Protein AF-A0A376WVE0-F1 (afdb_monomer)

Mean predicted aligned error: 4.62 Å

Structure (mmCIF, N/CA/C/O backbone):
data_AF-A0A376WVE0-F1
#
_entry.id   AF-A0A376WVE0-F1
#
loop_
_atom_site.group_PDB
_atom_site.id
_atom_site.type_symbol
_atom_site.label_atom_id
_atom_site.label_alt_id
_atom_site.label_comp_id
_atom_site.label_asym_id
_atom_site.label_entity_id
_atom_site.label_seq_id
_atom_site.pdbx_PDB_ins_code
_atom_site.Cartn_x
_atom_site.Cartn_y
_atom_site.Cartn_z
_atom_site.occupancy
_atom_site.B_iso_or_equiv
_atom_site.auth_seq_id
_atom_site.auth_comp_id
_atom_site.auth_asym_id
_atom_site.auth_atom_id
_atom_site.pdbx_PDB_model_num
ATOM 1 N N . MET A 1 1 ? 12.499 -4.770 -4.270 1.00 56.16 1 MET A N 1
ATOM 2 C CA . MET A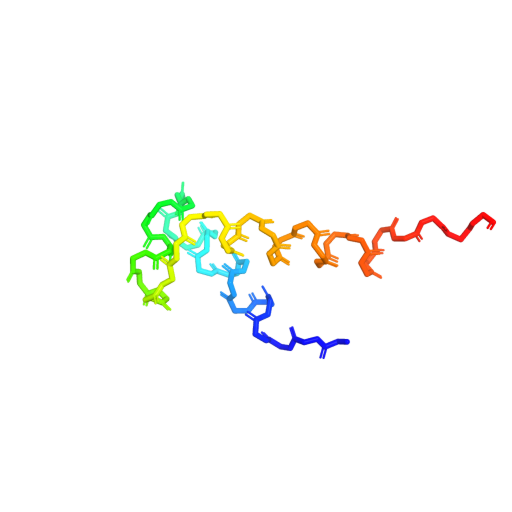 1 1 ? 11.398 -5.705 -3.924 1.00 56.16 1 MET A CA 1
ATOM 3 C C . MET A 1 1 ? 10.871 -5.465 -2.510 1.00 56.16 1 MET A C 1
ATOM 5 O O . MET A 1 1 ? 11.224 -6.167 -1.566 1.00 56.16 1 MET A O 1
ATOM 9 N N . ASP A 1 2 ? 9.994 -4.473 -2.362 1.00 72.00 2 ASP A N 1
ATOM 10 C CA . ASP A 1 2 ? 9.341 -4.148 -1.090 1.00 72.00 2 ASP A CA 1
ATOM 11 C C . ASP A 1 2 ? 8.012 -4.903 -0.935 1.00 72.00 2 ASP A C 1
ATOM 13 O O . ASP A 1 2 ? 6.993 -4.529 -1.521 1.00 72.00 2 ASP A O 1
ATOM 17 N N . LEU A 1 3 ? 7.985 -5.930 -0.079 1.00 81.88 3 LEU A N 1
ATOM 18 C CA . LEU A 1 3 ? 6.774 -6.695 0.274 1.00 81.88 3 LEU A CA 1
ATOM 19 C C . LEU A 1 3 ? 5.604 -5.789 0.716 1.00 81.88 3 LEU A C 1
ATOM 21 O O . LEU A 1 3 ? 4.431 -6.096 0.507 1.00 81.88 3 LEU A O 1
ATOM 25 N N . ARG A 1 4 ? 5.918 -4.624 1.287 1.00 84.69 4 ARG A N 1
ATOM 26 C CA . ARG A 1 4 ? 4.942 -3.634 1.755 1.00 84.69 4 ARG A CA 1
ATOM 27 C C . ARG A 1 4 ? 4.099 -3.042 0.611 1.00 84.69 4 ARG A C 1
ATOM 29 O O . ARG A 1 4 ? 2.910 -2.774 0.799 1.00 84.69 4 ARG A O 1
ATOM 36 N N . ARG A 1 5 ? 4.672 -2.897 -0.589 1.00 88.31 5 ARG A N 1
ATOM 37 C CA . ARG A 1 5 ? 3.950 -2.425 -1.786 1.00 88.31 5 ARG A CA 1
ATOM 38 C C . ARG A 1 5 ? 2.973 -3.487 -2.300 1.00 88.31 5 ARG A C 1
ATOM 40 O O . ARG A 1 5 ? 1.848 -3.156 -2.656 1.00 88.31 5 ARG A O 1
ATOM 47 N N . PHE A 1 6 ? 3.344 -4.765 -2.214 1.00 90.38 6 PHE A N 1
ATOM 48 C CA . PHE A 1 6 ? 2.441 -5.880 -2.518 1.00 90.38 6 PHE A CA 1
ATOM 49 C C . PHE A 1 6 ? 1.260 -5.971 -1.555 1.00 90.38 6 PHE A C 1
ATOM 51 O O . PHE A 1 6 ? 0.130 -6.176 -1.990 1.00 90.38 6 PHE A O 1
ATOM 58 N N . ILE A 1 7 ? 1.494 -5.764 -0.256 1.00 92.50 7 ILE A N 1
ATOM 59 C CA . ILE A 1 7 ? 0.411 -5.694 0.738 1.00 92.50 7 ILE A CA 1
ATOM 60 C C . ILE A 1 7 ? -0.531 -4.531 0.410 1.00 92.50 7 ILE A C 1
ATOM 62 O O . ILE A 1 7 ? -1.750 -4.681 0.484 1.00 92.50 7 ILE A O 1
ATOM 66 N N . THR A 1 8 ? 0.026 -3.392 -0.011 1.00 93.50 8 THR A N 1
ATOM 67 C CA . THR A 1 8 ? -0.757 -2.224 -0.435 1.00 93.50 8 THR A CA 1
ATOM 68 C C . THR A 1 8 ? -1.654 -2.566 -1.627 1.00 93.50 8 THR A C 1
ATOM 70 O O . THR A 1 8 ? -2.863 -2.354 -1.555 1.00 93.50 8 THR A O 1
ATOM 73 N N . LEU A 1 9 ? -1.092 -3.175 -2.677 1.00 93.31 9 LEU A N 1
ATOM 74 C CA . LEU A 1 9 ? -1.844 -3.620 -3.853 1.00 93.31 9 LEU A CA 1
ATOM 75 C C . LEU A 1 9 ? -2.935 -4.634 -3.485 1.00 93.31 9 LEU A C 1
ATOM 77 O O . LEU A 1 9 ? -4.088 -4.454 -3.869 1.00 93.31 9 LEU A O 1
ATOM 81 N N . LYS A 1 10 ? -2.597 -5.662 -2.697 1.00 94.81 10 LYS A N 1
ATOM 82 C CA . LYS A 1 10 ? -3.562 -6.663 -2.221 1.00 94.81 10 LYS A CA 1
ATOM 83 C C . LYS A 1 10 ? -4.737 -5.993 -1.508 1.00 94.81 10 LYS A C 1
ATOM 85 O O . LYS A 1 10 ? -5.885 -6.300 -1.801 1.00 94.81 10 LYS A O 1
ATOM 90 N N . THR A 1 11 ? -4.449 -5.048 -0.617 1.00 95.25 11 THR A N 1
ATOM 91 C CA . THR A 1 11 ? -5.478 -4.351 0.162 1.00 95.25 11 THR A CA 1
ATOM 92 C C . THR A 1 11 ? -6.387 -3.508 -0.732 1.00 95.25 11 THR A C 1
ATOM 94 O O . THR A 1 11 ? -7.593 -3.469 -0.514 1.00 95.25 11 THR A O 1
ATOM 97 N N . VAL A 1 12 ? -5.835 -2.857 -1.762 1.00 95.19 12 VAL A N 1
ATOM 98 C CA . VAL A 1 12 ? -6.626 -2.113 -2.757 1.00 95.19 12 VAL A CA 1
ATOM 99 C C . VAL A 1 12 ? -7.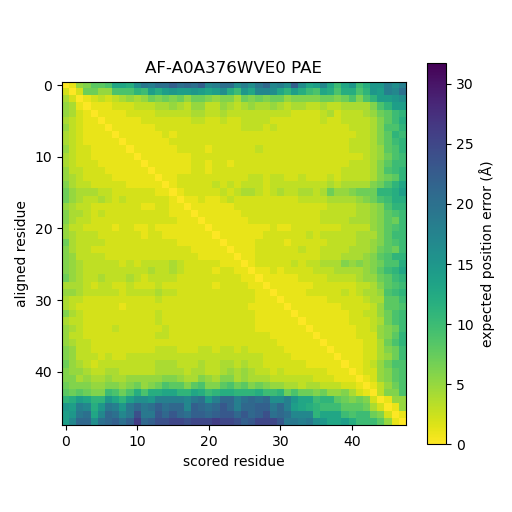552 -3.040 -3.541 1.00 95.19 12 VAL A C 1
ATOM 101 O O . VAL A 1 12 ? -8.707 -2.680 -3.752 1.00 95.19 12 VAL A O 1
ATOM 104 N N . VAL A 1 13 ? -7.081 -4.226 -3.932 1.00 95.25 13 VAL A N 1
ATOM 105 C CA . VAL A 1 13 ? -7.898 -5.226 -4.639 1.00 95.25 13 VAL A CA 1
ATOM 106 C C . VAL A 1 13 ? -8.998 -5.791 -3.734 1.00 95.25 13 VAL A C 1
ATOM 108 O O . VAL A 1 13 ? -10.130 -5.935 -4.183 1.00 95.25 13 VAL A O 1
ATOM 111 N N . GLU A 1 14 ? -8.698 -6.061 -2.461 1.00 96.25 14 GLU A N 1
ATOM 112 C CA . GLU A 1 14 ? -9.681 -6.557 -1.485 1.00 96.25 14 GLU A CA 1
ATOM 113 C C . GLU A 1 14 ? -10.752 -5.509 -1.136 1.00 96.25 14 GLU A C 1
ATOM 115 O O . GLU A 1 14 ? -11.929 -5.843 -1.038 1.00 96.25 14 GLU A O 1
ATOM 120 N N . GLU A 1 15 ? -10.367 -4.241 -0.958 1.00 95.19 15 GLU A N 1
ATOM 121 C CA . GLU A 1 15 ? -11.300 -3.159 -0.604 1.00 95.19 15 GLU A CA 1
ATOM 122 C C . GLU A 1 15 ? -12.010 -2.535 -1.818 1.00 95.19 15 GLU A C 1
ATOM 124 O O . GLU A 1 15 ? -13.015 -1.834 -1.660 1.00 95.19 15 GLU A O 1
ATOM 129 N N . GLY A 1 16 ? -11.463 -2.715 -3.025 1.00 93.31 16 GLY A N 1
ATOM 130 C CA . GLY A 1 16 ? -11.948 -2.111 -4.271 1.00 93.31 16 GLY A CA 1
ATOM 131 C C . GLY A 1 16 ? -11.817 -0.582 -4.335 1.00 93.31 16 GLY A C 1
ATOM 132 O O . GLY A 1 16 ? -12.395 0.054 -5.214 1.00 93.31 16 GLY A O 1
ATOM 133 N N . SER A 1 17 ? -11.098 0.040 -3.395 1.00 92.75 17 SER A N 1
ATOM 134 C CA . SER A 1 17 ? -10.959 1.496 -3.303 1.00 92.75 17 SER A CA 1
ATOM 135 C C . SER A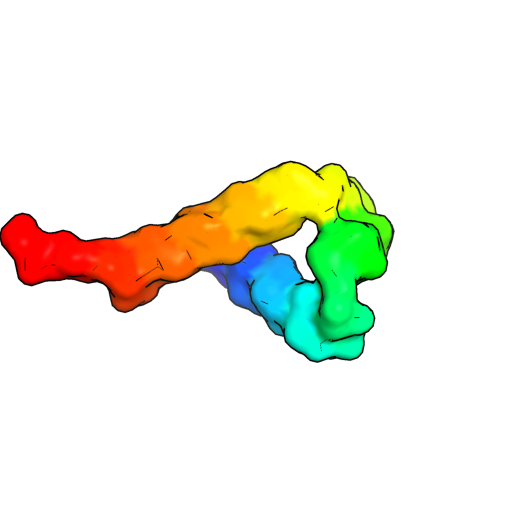 1 17 ? -9.627 1.907 -2.685 1.00 92.75 17 SER A C 1
ATOM 137 O O . SER A 1 17 ? -9.272 1.477 -1.587 1.00 92.75 17 SER A O 1
ATOM 139 N N . PHE A 1 18 ? -8.929 2.829 -3.353 1.00 92.62 18 PHE A N 1
ATOM 140 C CA . PHE A 1 18 ? -7.682 3.422 -2.864 1.00 92.62 18 PHE A CA 1
ATOM 141 C C . PHE A 1 18 ? -7.862 4.159 -1.532 1.00 92.62 18 PHE A C 1
ATOM 143 O O . PHE A 1 18 ? -6.973 4.115 -0.685 1.00 92.62 18 PHE A O 1
ATOM 150 N N . LEU A 1 19 ? -9.014 4.807 -1.327 1.00 94.06 19 LEU A N 1
ATOM 151 C CA . LEU A 1 19 ? -9.312 5.530 -0.090 1.00 94.06 19 LEU A CA 1
ATOM 152 C C . LEU A 1 19 ? -9.545 4.567 1.082 1.00 94.06 19 LEU A C 1
ATOM 154 O O . LEU A 1 19 ? -9.001 4.765 2.164 1.00 94.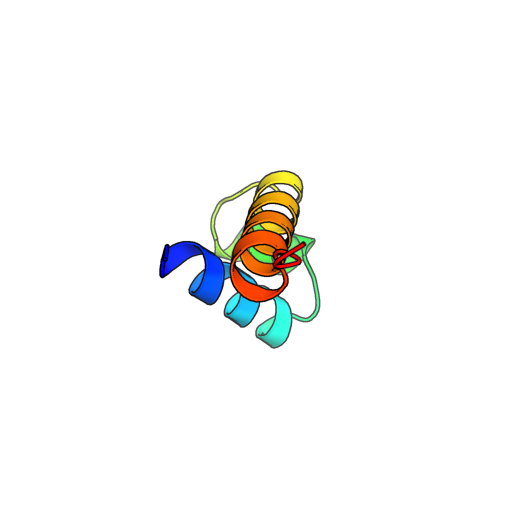06 19 LEU A O 1
ATOM 158 N N . ARG A 1 20 ? -10.316 3.495 0.869 1.00 94.94 20 ARG A N 1
ATOM 159 C CA . ARG A 1 20 ? -10.551 2.478 1.910 1.00 94.94 20 ARG A CA 1
ATOM 160 C C . ARG A 1 20 ? -9.272 1.724 2.260 1.00 94.94 20 ARG A C 1
ATOM 162 O O . ARG A 1 20 ? -8.976 1.515 3.434 1.00 94.94 20 ARG A O 1
ATOM 169 N N . ALA A 1 21 ? -8.472 1.387 1.252 1.00 96.00 21 ALA A N 1
ATOM 170 C CA . ALA A 1 21 ? -7.177 0.760 1.468 1.00 96.00 21 ALA A CA 1
ATOM 171 C C . ALA A 1 21 ? -6.226 1.667 2.257 1.00 96.00 21 ALA A C 1
ATOM 173 O O . ALA A 1 21 ? -5.548 1.193 3.167 1.00 96.00 21 ALA A O 1
ATOM 174 N N . SER A 1 22 ? -6.206 2.974 1.969 1.00 95.25 22 SER A N 1
ATOM 175 C CA . SER A 1 22 ? -5.366 3.912 2.716 1.00 95.25 22 SER A CA 1
ATOM 176 C C . SER A 1 22 ? -5.802 4.024 4.177 1.00 95.25 22 SER A C 1
ATOM 178 O O . SER A 1 22 ? -4.954 4.004 5.064 1.00 95.25 22 SER A O 1
ATOM 180 N N . GLN A 1 23 ? -7.113 4.046 4.442 1.00 95.25 23 GLN A N 1
ATOM 181 C CA . GLN A 1 23 ? -7.659 4.023 5.803 1.00 95.25 23 GLN A CA 1
ATOM 182 C C . GLN A 1 23 ? -7.239 2.760 6.568 1.00 95.25 23 GLN A C 1
ATOM 184 O O . GLN A 1 23 ? -6.791 2.858 7.707 1.00 95.25 23 GLN A O 1
ATOM 189 N N . LYS A 1 24 ? -7.314 1.584 5.933 1.00 94.44 24 LYS A N 1
ATOM 190 C CA . LYS A 1 24 ? -6.945 0.294 6.544 1.00 94.44 24 LYS A CA 1
ATOM 191 C C . LYS A 1 24 ? -5.441 0.158 6.799 1.00 94.44 24 LYS A C 1
ATOM 193 O O . LYS A 1 24 ? -5.031 -0.471 7.769 1.00 94.44 24 LYS A O 1
ATOM 198 N N . LEU A 1 25 ? -4.622 0.754 5.935 1.00 91.81 25 LEU A N 1
ATOM 199 C CA . LEU A 1 25 ? -3.161 0.771 6.044 1.00 91.81 25 LEU A CA 1
ATOM 200 C C . LEU A 1 25 ? -2.638 1.935 6.901 1.00 91.81 25 LEU A C 1
ATOM 202 O O . LEU A 1 25 ? -1.425 2.096 7.013 1.00 91.81 25 LEU A O 1
ATOM 206 N N . CYS A 1 26 ? -3.524 2.752 7.485 1.00 93.62 26 CYS A N 1
ATOM 207 C CA . CYS A 1 26 ? -3.174 3.964 8.234 1.00 93.62 26 CYS A CA 1
ATOM 208 C C . CYS A 1 26 ? -2.253 4.917 7.443 1.00 93.62 26 CYS A C 1
ATOM 210 O O . CYS A 1 26 ? -1.309 5.489 7.986 1.00 93.62 26 CYS A O 1
ATOM 212 N N . CYS A 1 27 ? -2.517 5.068 6.143 1.00 92.50 27 CYS A N 1
ATOM 213 C CA . CYS A 1 27 ? -1.756 5.893 5.204 1.00 92.50 27 CYS A CA 1
ATOM 214 C C . CYS A 1 27 ? -2.683 6.874 4.468 1.00 92.50 27 CYS A C 1
ATOM 216 O O . CYS A 1 27 ? -3.909 6.736 4.477 1.00 92.50 27 CYS A O 1
ATOM 218 N N . THR A 1 28 ? -2.112 7.850 3.761 1.00 95.56 28 THR A N 1
ATOM 219 C CA . THR A 1 28 ? -2.891 8.692 2.843 1.00 95.56 28 THR A CA 1
ATOM 220 C C . THR A 1 28 ? -3.139 7.969 1.518 1.00 95.56 28 THR A C 1
ATOM 222 O O . THR A 1 28 ? -2.369 7.099 1.103 1.00 95.56 28 THR A O 1
ATOM 225 N N . GLN A 1 29 ? -4.209 8.347 0.814 1.00 93.81 29 GLN A N 1
ATOM 226 C CA . GLN A 1 29 ? -4.507 7.811 -0.518 1.00 93.81 29 GLN A CA 1
ATOM 227 C C . GLN A 1 29 ? -3.345 8.045 -1.498 1.00 93.81 29 GLN A C 1
ATOM 229 O O . GLN A 1 29 ? -3.015 7.163 -2.285 1.00 93.81 29 GLN A O 1
ATOM 234 N N . SER A 1 30 ? -2.681 9.202 -1.417 1.00 95.44 30 SER A N 1
ATOM 235 C CA . SER A 1 30 ? -1.512 9.530 -2.238 1.00 95.44 30 SER A CA 1
ATOM 236 C C . SER A 1 30 ? -0.338 8.572 -2.009 1.00 95.44 30 SER A C 1
ATOM 238 O O . SER A 1 30 ? 0.314 8.183 -2.976 1.00 95.44 30 SER A O 1
ATOM 240 N N . THR A 1 31 ? -0.108 8.113 -0.773 1.00 94.06 31 THR A N 1
ATOM 241 C CA . THR A 1 31 ? 0.897 7.077 -0.479 1.00 94.06 31 THR A CA 1
ATOM 242 C C . THR A 1 31 ? 0.541 5.737 -1.122 1.00 94.06 31 THR A C 1
ATOM 244 O O . THR A 1 31 ? 1.420 5.077 -1.673 1.00 94.06 31 THR A O 1
ATOM 247 N N . VAL A 1 32 ? -0.736 5.342 -1.101 1.00 94.88 32 VAL A N 1
ATOM 248 C CA . VAL A 1 32 ? -1.203 4.102 -1.750 1.00 94.88 32 VAL A CA 1
ATOM 249 C C . VAL A 1 32 ? -0.968 4.160 -3.261 1.00 94.88 32 VAL A C 1
ATOM 251 O O . VAL A 1 32 ? -0.403 3.223 -3.826 1.00 94.88 32 VAL A O 1
ATOM 254 N N . THR A 1 33 ? -1.326 5.275 -3.905 1.00 94.25 33 THR A N 1
ATOM 255 C CA . THR A 1 33 ? -1.073 5.488 -5.338 1.00 94.25 33 THR A CA 1
ATOM 256 C C . THR A 1 33 ? 0.419 5.440 -5.658 1.00 94.25 33 THR A C 1
ATOM 258 O O . THR A 1 33 ? 0.822 4.766 -6.603 1.00 94.25 33 THR A O 1
ATOM 261 N N . PHE A 1 34 ? 1.250 6.097 -4.846 1.00 93.00 34 PHE A N 1
ATOM 262 C CA . PHE A 1 3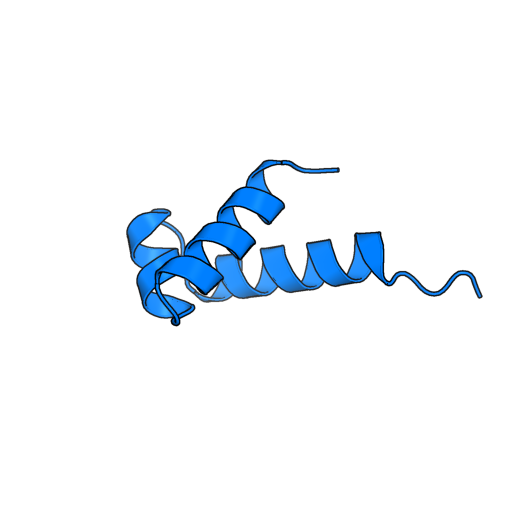4 ? 2.699 6.090 -5.029 1.00 93.00 34 PHE A CA 1
ATOM 263 C C . PHE A 1 34 ? 3.292 4.679 -4.905 1.00 93.00 34 PHE A C 1
ATOM 265 O O . PHE A 1 34 ? 4.098 4.274 -5.738 1.00 93.00 34 PHE A O 1
ATOM 272 N N . HIS A 1 35 ? 2.865 3.891 -3.912 1.00 92.25 35 HIS A N 1
ATOM 273 C CA . HIS A 1 35 ? 3.309 2.502 -3.759 1.00 92.25 35 HIS A CA 1
ATOM 274 C C . HIS A 1 35 ? 2.958 1.633 -4.966 1.00 92.25 35 HIS A C 1
ATOM 276 O O . HIS A 1 35 ? 3.777 0.801 -5.356 1.00 92.25 35 HIS A O 1
ATOM 282 N N . ILE A 1 36 ? 1.770 1.821 -5.545 1.00 91.00 36 ILE A N 1
ATOM 283 C CA . ILE A 1 36 ? 1.337 1.072 -6.727 1.00 91.00 36 ILE A CA 1
ATOM 284 C C . ILE A 1 36 ? 2.143 1.496 -7.953 1.00 91.00 36 ILE A C 1
ATOM 286 O O . ILE A 1 36 ? 2.695 0.624 -8.608 1.00 91.00 36 ILE A O 1
ATOM 290 N N . GLN A 1 37 ? 2.331 2.796 -8.198 1.00 90.62 37 GLN A N 1
ATOM 291 C CA . GLN A 1 37 ? 3.163 3.272 -9.314 1.00 90.62 37 GLN A CA 1
ATOM 292 C C . GLN A 1 37 ? 4.613 2.786 -9.221 1.00 90.62 37 GLN A C 1
ATOM 294 O O . GLN A 1 37 ? 5.208 2.409 -10.223 1.00 90.62 37 GLN A O 1
ATOM 299 N N . GLN A 1 38 ? 5.197 2.782 -8.021 1.00 89.62 38 GLN A N 1
ATOM 300 C CA . GLN A 1 38 ? 6.547 2.257 -7.805 1.00 89.62 38 GLN A CA 1
ATOM 301 C C . GLN A 1 38 ? 6.620 0.747 -8.046 1.00 89.62 38 GLN A C 1
ATOM 303 O O . GLN A 1 38 ? 7.614 0.253 -8.568 1.00 89.62 38 GLN A O 1
ATOM 308 N N . LEU A 1 39 ? 5.571 0.012 -7.671 1.00 88.88 39 LEU A N 1
ATOM 309 C CA . LEU A 1 39 ? 5.477 -1.415 -7.952 1.00 88.88 39 L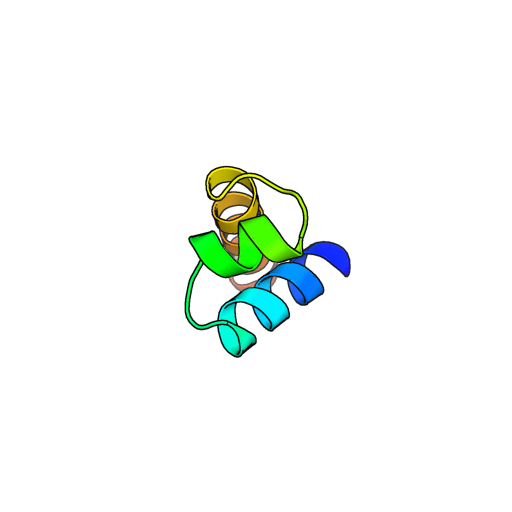EU A CA 1
ATOM 310 C C . LEU A 1 39 ? 5.328 -1.654 -9.459 1.00 88.88 39 LEU A C 1
ATOM 312 O O . LEU A 1 39 ? 6.058 -2.463 -10.014 1.00 88.88 39 LEU A O 1
ATOM 316 N N . GLU A 1 40 ? 4.476 -0.896 -10.145 1.00 87.62 40 GLU A N 1
ATOM 317 C CA . GLU A 1 40 ? 4.364 -0.950 -11.603 1.00 87.62 40 GLU A CA 1
ATOM 318 C C . GLU A 1 40 ? 5.692 -0.615 -12.285 1.00 87.62 40 GLU A C 1
ATOM 320 O O . GLU A 1 40 ? 6.091 -1.327 -13.195 1.00 87.62 40 GLU A O 1
ATOM 325 N N . GLN A 1 41 ? 6.433 0.389 -11.816 1.00 86.62 41 GLN A N 1
ATOM 326 C CA . GLN A 1 41 ? 7.762 0.687 -12.347 1.00 86.62 41 GLN A CA 1
ATOM 327 C C . GLN A 1 41 ? 8.768 -0.441 -12.104 1.00 86.62 41 GLN A C 1
ATOM 329 O O . GLN A 1 41 ? 9.538 -0.726 -13.005 1.00 86.62 41 GLN A O 1
ATOM 334 N N . GLU A 1 42 ? 8.776 -1.118 -10.949 1.00 83.50 42 GLU A N 1
ATOM 335 C CA . GLU A 1 42 ? 9.70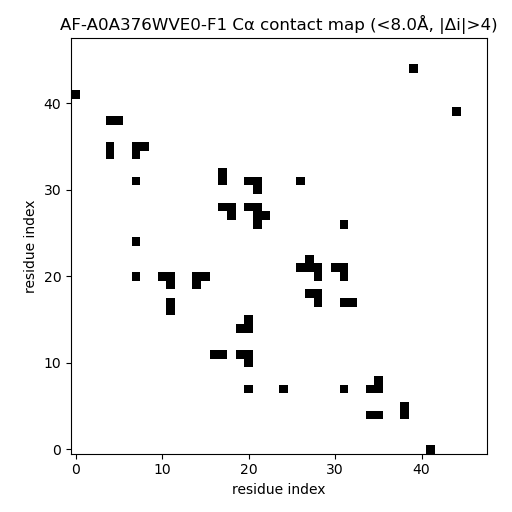3 -2.246 -10.734 1.00 83.50 42 GLU A CA 1
ATOM 336 C C . GLU A 1 42 ? 9.390 -3.454 -11.636 1.00 83.50 42 GLU A C 1
ATOM 338 O O . GLU A 1 42 ? 10.312 -4.141 -12.069 1.00 83.50 42 GLU A O 1
ATOM 343 N N . PHE A 1 43 ? 8.112 -3.727 -11.921 1.00 79.44 43 PHE A N 1
ATOM 344 C CA . PHE A 1 43 ? 7.698 -4.901 -12.708 1.00 79.44 43 PHE A CA 1
ATOM 345 C C . PHE A 1 43 ? 7.602 -4.639 -14.209 1.00 79.44 43 PHE A C 1
ATOM 347 O O . PHE A 1 43 ? 7.880 -5.531 -15.009 1.00 79.44 43 PHE A O 1
ATOM 354 N N . PHE A 1 44 ? 7.206 -3.428 -14.583 1.00 73.12 44 PHE A N 1
ATOM 355 C CA . PHE A 1 44 ? 7.033 -2.995 -15.964 1.00 73.12 44 PHE A CA 1
ATOM 356 C C . PHE A 1 44 ? 8.126 -2.028 -16.414 1.00 73.12 44 PHE A C 1
ATOM 358 O O . PHE A 1 44 ? 7.967 -1.445 -17.485 1.00 73.12 44 PHE A O 1
ATOM 365 N N . SER A 1 45 ? 9.214 -1.850 -15.644 1.00 62.84 45 SER A N 1
ATOM 366 C CA . SER A 1 45 ? 10.384 -1.085 -16.095 1.00 62.84 45 SER A CA 1
ATOM 367 C C . SER A 1 45 ? 10.732 -1.555 -17.503 1.00 62.84 45 SER A C 1
ATOM 369 O O . SER A 1 45 ? 11.118 -2.719 -17.665 1.00 62.84 45 SER A O 1
ATOM 371 N N . PRO A 1 46 ? 10.597 -0.696 -18.526 1.00 52.50 46 PRO A N 1
ATOM 372 C CA . PRO A 1 46 ? 11.029 -1.050 -19.856 1.00 52.50 46 PRO A CA 1
ATOM 373 C C . PRO A 1 46 ? 12.531 -1.297 -19.767 1.00 52.50 46 PRO A C 1
ATOM 375 O O . PRO A 1 46 ? 13.295 -0.393 -19.431 1.00 52.50 46 PRO A O 1
ATOM 378 N N . VAL A 1 47 ? 12.953 -2.532 -20.021 1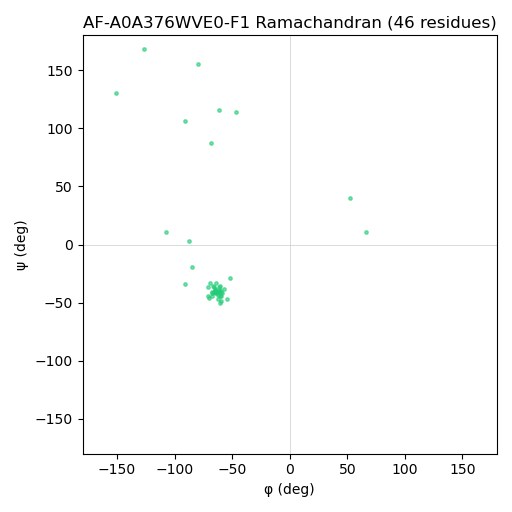.00 50.56 47 VAL A N 1
ATOM 379 C CA . VAL A 1 47 ? 14.317 -2.792 -20.474 1.00 50.56 47 VAL A CA 1
ATOM 380 C C . VAL A 1 47 ? 14.375 -2.195 -21.879 1.00 50.56 47 VAL A C 1
ATOM 382 O O . VAL A 1 47 ? 14.012 -2.857 -22.849 1.00 50.56 47 VAL A O 1
ATOM 385 N N . ILE A 1 48 ? 14.695 -0.903 -21.963 1.00 47.16 48 ILE A N 1
ATOM 386 C CA . ILE A 1 48 ? 15.105 -0.222 -23.195 1.00 47.16 48 ILE A CA 1
ATOM 387 C C . ILE A 1 48 ? 16.586 0.090 -23.041 1.00 47.16 48 ILE A C 1
ATOM 389 O O . ILE A 1 48 ? 16.949 0.644 -21.978 1.00 47.16 48 ILE A O 1
#

Organism: Escherichia coli (NCBI:txid562)

Sequence (48 aa):
MDLRRFITLKTVVEEGSFLRASQKLCCTQSTVTFHIQQLEQEFFSPVI

Nearest PDB structures (foldseek):
  4ihs-assembly1_B  TM=9.776E-01  e=1.971E-02  Acinetobacter baylyi ADP1
  4pzj-assembly1_A-2  TM=9.576E-01  e=5.588E-02  Eggerthella lenta DSM 2243
  6m5f-assembly1_C  TM=9.451E-01  e=8.816E-02  Pseudomonas aeruginosa PAO1
  7d98-assembly1_P  TM=9.570E-01  e=1.144E-01  Cupriavidus necator
  7dwo-assembly1_A  TM=9.669E-01  e=1.194E+00  Aliivibrio fischeri ES114

pLDDT: mean 87.25, std 12.7, range [47.16, 96.25]

InterPro domains:
  IPR000847 LysR, HTH, N-terminal domain [PF00126] (3-43)
  IPR000847 LysR, HTH, N-terminal domain [PS50931] (1-48)
  IPR036388 Winged helix-like DNA-binding domain superfamily [G3DSA:1.10.10.10] (1-48)
  IPR036390 Winged helix DNA-binding domain superfamily [SSF46785] (1-43)

Radius of gyration: 11.0 Å; Cα contacts (8 Å, |Δi|>4): 34; chains: 1; bounding box: 27×16×31 Å

Foldseek 3Di:
DDVVLVLLVVLCVVVVDLCVSCVVVVHHSVVSVVSPVVVCCVVVVPPD

Solvent-accessible surface area (backbone atoms only — not comparable to full-atom values): 2797 Å² total; per-residue (Å²): 138,62,68,68,38,54,52,49,50,51,39,26,67,74,62,70,28,57,60,59,27,10,60,77,67,76,47,52,46,68,57,49,53,49,36,47,55,53,48,49,46,72,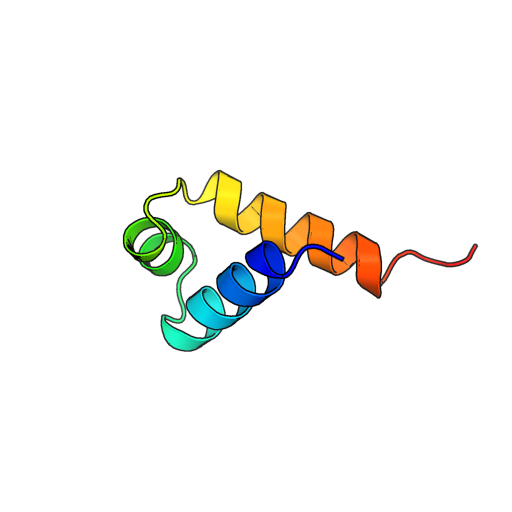76,62,53,77,93,120

Secondary structure (DSSP, 8-state):
--HHHHHHHHHHHHHS-HHHHHHHTTS-HHHHHHHHHHHHHHHH----